Protein AF-A0A074LUR1-F1 (afdb_monomer_lite)

Organism: NCBI:txid1157490

Structure (mmCIF, N/CA/C/O backbone):
data_AF-A0A074LUR1-F1
#
_entry.id   AF-A0A074LUR1-F1
#
loop_
_atom_site.group_PDB
_atom_site.id
_atom_site.type_symbol
_atom_site.label_atom_id
_atom_site.label_alt_id
_atom_site.label_comp_id
_atom_site.label_asym_id
_atom_site.label_entity_id
_atom_site.label_seq_id
_atom_site.pdbx_PDB_ins_code
_atom_site.Cartn_x
_atom_site.Cartn_y
_atom_site.Cartn_z
_atom_site.occupancy
_atom_site.B_iso_or_equiv
_atom_site.auth_seq_id
_atom_site.auth_comp_id
_atom_site.auth_asym_id
_atom_site.auth_atom_id
_atom_site.pdbx_PDB_model_num
ATOM 1 N N . MET A 1 1 ? -8.519 0.369 11.334 1.00 89.56 1 MET A N 1
ATOM 2 C CA . MET A 1 1 ? -7.157 -0.185 11.497 1.00 89.56 1 MET A CA 1
ATOM 3 C C . MET A 1 1 ? -6.650 -0.549 10.117 1.00 89.56 1 MET A C 1
ATOM 5 O O . MET A 1 1 ? -7.331 -1.336 9.476 1.00 89.56 1 MET A O 1
ATOM 9 N N . PRO A 1 2 ? -5.587 0.095 9.621 1.00 95.56 2 PRO A N 1
ATOM 10 C CA . PRO A 1 2 ? -5.039 -0.186 8.295 1.00 95.56 2 PRO A CA 1
ATOM 11 C C . PRO A 1 2 ? -4.043 -1.345 8.260 1.00 95.56 2 PRO A C 1
ATOM 13 O O . PRO A 1 2 ? -3.145 -1.427 9.101 1.00 95.56 2 PRO A O 1
ATOM 16 N N . PHE A 1 3 ? -4.145 -2.168 7.222 1.00 97.69 3 PHE A N 1
ATOM 17 C CA . PHE A 1 3 ? -3.087 -3.062 6.766 1.00 97.69 3 PHE A CA 1
ATOM 18 C C . PHE A 1 3 ? -2.757 -2.720 5.314 1.00 97.69 3 PHE A C 1
ATOM 20 O O . PHE A 1 3 ? -3.629 -2.767 4.452 1.00 97.69 3 PHE A O 1
ATOM 27 N N . LEU A 1 4 ? -1.508 -2.339 5.062 1.00 98.62 4 LEU A N 1
ATOM 28 C CA . LEU A 1 4 ? -1.008 -1.973 3.744 1.00 98.62 4 LEU A CA 1
ATOM 29 C C . LEU A 1 4 ? -0.094 -3.094 3.251 1.00 98.62 4 LEU A C 1
ATOM 31 O O . LEU A 1 4 ? 0.971 -3.324 3.823 1.00 98.62 4 LEU A O 1
ATOM 35 N N . SER A 1 5 ? -0.493 -3.769 2.179 1.00 98.44 5 SER A N 1
ATOM 36 C CA . SER A 1 5 ? 0.391 -4.623 1.385 1.00 98.44 5 SER A CA 1
ATOM 37 C C . SER A 1 5 ? 0.958 -3.808 0.240 1.00 98.44 5 SER A C 1
ATOM 39 O O . SER A 1 5 ? 0.189 -3.228 -0.519 1.00 98.44 5 SER A O 1
ATOM 41 N N . VAL A 1 6 ? 2.276 -3.774 0.117 1.00 98.25 6 VAL A N 1
ATOM 42 C CA . VAL A 1 6 ? 3.006 -3.028 -0.904 1.00 98.25 6 VAL A CA 1
ATOM 43 C C . VAL A 1 6 ? 3.750 -4.021 -1.769 1.00 98.25 6 VAL A C 1
ATOM 45 O O . VAL A 1 6 ? 4.760 -4.576 -1.350 1.00 98.25 6 VAL A O 1
ATOM 48 N N . ASP A 1 7 ? 3.233 -4.248 -2.963 1.00 97.88 7 ASP A N 1
ATOM 49 C CA . ASP A 1 7 ? 3.812 -5.125 -3.963 1.00 97.88 7 ASP A CA 1
ATOM 50 C C . ASP A 1 7 ? 4.612 -4.264 -4.957 1.00 97.88 7 ASP A C 1
ATOM 52 O O . ASP A 1 7 ? 4.098 -3.291 -5.510 1.00 97.88 7 ASP A O 1
ATOM 56 N N . THR A 1 8 ? 5.889 -4.585 -5.150 1.00 95.06 8 THR A N 1
ATOM 57 C CA . THR A 1 8 ? 6.814 -3.893 -6.071 1.00 95.06 8 THR A CA 1
ATOM 58 C C . THR A 1 8 ? 7.829 -4.896 -6.625 1.00 95.06 8 THR A C 1
ATOM 60 O O . THR A 1 8 ? 7.934 -6.005 -6.095 1.00 95.06 8 THR A O 1
ATOM 63 N N . TRP A 1 9 ? 8.570 -4.579 -7.692 1.00 88.06 9 TRP A N 1
ATOM 64 C CA . TRP A 1 9 ? 9.547 -5.534 -8.232 1.00 88.06 9 TRP A CA 1
ATOM 65 C C . TRP A 1 9 ? 10.945 -5.453 -7.629 1.00 88.06 9 TRP A C 1
ATOM 67 O O . TRP A 1 9 ? 11.680 -6.438 -7.651 1.00 88.06 9 TRP A O 1
ATOM 77 N N . SER A 1 10 ? 11.329 -4.307 -7.068 1.00 83.56 10 SER A N 1
ATOM 78 C CA . SER A 1 10 ? 12.614 -4.162 -6.386 1.00 83.56 10 SER A CA 1
ATOM 79 C C . SER A 1 10 ? 12.614 -2.931 -5.494 1.00 83.56 10 SER A C 1
ATOM 81 O O . SER A 1 10 ? 12.163 -1.859 -5.901 1.00 83.56 10 SER A O 1
ATOM 83 N N . VAL A 1 11 ? 13.167 -3.071 -4.289 1.00 84.94 11 VAL A N 1
ATOM 84 C CA . VAL A 1 11 ? 13.522 -1.932 -3.443 1.00 84.94 11 VAL A CA 1
ATOM 85 C C . VAL A 1 11 ? 15.048 -1.870 -3.307 1.00 84.94 11 VAL A C 1
ATOM 87 O O . VAL A 1 11 ? 15.656 -2.868 -2.914 1.00 84.94 11 VAL A O 1
ATOM 90 N N . PRO A 1 12 ? 15.692 -0.707 -3.541 1.00 82.56 12 PRO A N 1
ATOM 91 C CA . PRO A 1 12 ? 17.151 -0.616 -3.660 1.00 82.56 12 PRO A CA 1
ATOM 92 C C . PRO A 1 12 ? 17.953 -1.123 -2.454 1.00 82.56 12 PRO A C 1
ATOM 94 O O . PRO A 1 12 ? 19.089 -1.567 -2.606 1.00 82.56 12 PRO A O 1
ATOM 97 N N . SER A 1 13 ? 17.409 -1.018 -1.236 1.00 92.44 13 SER A N 1
ATOM 98 C CA . SER A 1 13 ? 18.096 -1.475 -0.026 1.00 92.44 13 SER A CA 1
ATOM 99 C C . SER A 1 13 ? 17.154 -1.681 1.161 1.00 92.44 13 SER A C 1
ATOM 101 O O . SER A 1 13 ? 16.025 -1.188 1.193 1.00 92.44 13 SER A O 1
ATOM 103 N N . VAL A 1 14 ? 17.656 -2.363 2.194 1.00 95.12 14 VAL A N 1
ATOM 104 C CA . VAL A 1 14 ? 16.975 -2.490 3.495 1.00 95.12 14 VAL A CA 1
ATOM 105 C C . VAL A 1 14 ? 16.722 -1.124 4.142 1.00 95.12 14 VAL A C 1
ATOM 107 O O . VAL A 1 14 ? 15.703 -0.950 4.806 1.00 95.12 14 VAL A O 1
ATOM 110 N N . GLU A 1 15 ? 17.610 -0.148 3.946 1.00 96.75 15 GLU A N 1
ATOM 111 C CA . GLU A 1 15 ? 17.442 1.190 4.519 1.00 96.75 15 GLU A CA 1
ATOM 112 C C . GLU A 1 15 ? 16.272 1.934 3.868 1.00 96.75 15 GLU A C 1
ATOM 114 O O . GLU A 1 15 ? 15.419 2.476 4.568 1.00 96.75 15 GLU A O 1
ATOM 119 N N . VAL A 1 16 ? 16.147 1.842 2.542 1.00 95.38 16 VAL A N 1
ATOM 120 C CA . VAL A 1 16 ? 14.995 2.389 1.808 1.00 95.38 16 VAL A CA 1
ATOM 121 C C . VAL A 1 16 ? 13.690 1.715 2.254 1.00 95.38 16 VAL A C 1
ATOM 123 O O . VAL A 1 16 ? 12.693 2.398 2.481 1.00 95.38 16 VAL A O 1
ATOM 126 N N . LYS A 1 17 ? 13.692 0.392 2.491 1.00 96.56 17 LYS A N 1
ATOM 127 C CA . LYS A 1 17 ? 12.523 -0.311 3.062 1.00 96.56 17 LYS A CA 1
ATOM 128 C C . LYS A 1 17 ? 12.137 0.256 4.427 1.00 96.56 17 LYS A C 1
ATOM 130 O O . LYS A 1 17 ? 10.965 0.530 4.661 1.00 96.56 17 LYS A O 1
ATOM 135 N N . LYS A 1 18 ? 13.102 0.455 5.331 1.00 97.94 18 LYS A N 1
ATOM 136 C CA . LYS A 1 18 ? 12.841 1.029 6.663 1.00 97.94 18 LYS A CA 1
ATOM 137 C C . LYS A 1 18 ? 12.259 2.438 6.572 1.00 97.94 18 LYS A C 1
ATOM 139 O O . LYS A 1 18 ? 11.295 2.733 7.277 1.00 97.94 18 LYS A O 1
ATOM 144 N N . GLN A 1 19 ? 12.815 3.276 5.697 1.00 97.62 19 GLN A N 1
ATOM 145 C CA . GLN A 1 19 ? 12.328 4.635 5.456 1.00 97.62 19 GLN A CA 1
ATOM 146 C C . GLN A 1 19 ? 10.885 4.625 4.951 1.00 97.62 19 GLN A C 1
ATOM 148 O O . GLN A 1 19 ? 10.045 5.324 5.517 1.00 97.62 19 GLN A O 1
ATOM 153 N N . PHE A 1 20 ? 10.579 3.772 3.968 1.00 97.88 20 PHE A N 1
ATOM 154 C CA . PHE A 1 20 ? 9.219 3.606 3.465 1.00 97.88 20 PHE A CA 1
ATOM 155 C C . PHE A 1 20 ? 8.255 3.163 4.572 1.00 97.88 20 PHE A C 1
ATOM 157 O O . PHE A 1 20 ? 7.231 3.804 4.789 1.00 97.88 20 PHE A O 1
ATOM 164 N N . LEU A 1 21 ? 8.583 2.090 5.304 1.00 98.25 21 LEU A N 1
ATOM 165 C CA . LEU A 1 21 ? 7.727 1.531 6.358 1.00 98.25 21 LEU A CA 1
ATOM 166 C C . LEU A 1 21 ? 7.415 2.571 7.442 1.00 98.25 21 LEU A C 1
ATOM 168 O O . LEU A 1 21 ? 6.264 2.714 7.867 1.00 98.25 21 LEU A O 1
ATOM 172 N N . TYR A 1 22 ? 8.432 3.325 7.863 1.00 98.38 22 TYR A N 1
ATOM 173 C CA . TYR A 1 22 ? 8.276 4.409 8.826 1.00 98.38 22 TYR A CA 1
ATOM 174 C C . TYR A 1 22 ? 7.397 5.538 8.272 1.00 98.38 22 TYR A C 1
ATOM 176 O O . TYR A 1 22 ? 6.430 5.941 8.919 1.00 98.38 22 TYR A O 1
ATOM 184 N N . ALA A 1 23 ? 7.695 6.031 7.067 1.00 98.44 23 ALA A N 1
ATOM 185 C CA . ALA A 1 23 ? 6.977 7.146 6.462 1.00 98.44 23 ALA A CA 1
ATOM 186 C C . ALA A 1 23 ? 5.515 6.798 6.143 1.00 98.44 23 ALA A C 1
ATOM 188 O O . ALA A 1 23 ? 4.631 7.600 6.437 1.00 98.44 23 ALA A O 1
ATOM 189 N N . ALA A 1 24 ? 5.243 5.598 5.624 1.00 98.38 24 ALA A N 1
ATOM 190 C CA . ALA A 1 24 ? 3.890 5.115 5.356 1.00 98.38 24 ALA A CA 1
ATOM 191 C C . ALA A 1 24 ? 3.065 5.052 6.647 1.00 98.38 24 ALA A C 1
ATOM 193 O O . ALA A 1 24 ? 1.925 5.521 6.679 1.00 98.38 24 ALA A O 1
ATOM 194 N N . THR A 1 25 ? 3.661 4.543 7.730 1.00 98.56 25 THR A N 1
ATOM 195 C CA . THR A 1 25 ? 3.029 4.499 9.055 1.00 98.56 25 THR A CA 1
ATOM 196 C C . THR A 1 25 ? 2.744 5.903 9.580 1.00 98.56 25 THR A C 1
ATOM 198 O O . THR A 1 25 ? 1.619 6.189 9.986 1.00 98.56 25 THR A O 1
ATOM 201 N N . ARG A 1 26 ? 3.740 6.798 9.541 1.00 98.44 26 ARG A N 1
ATOM 202 C CA . ARG A 1 26 ? 3.615 8.169 10.046 1.00 98.44 26 ARG A CA 1
ATOM 203 C C . ARG A 1 26 ? 2.555 8.963 9.282 1.00 98.44 26 ARG A C 1
ATOM 205 O O . ARG A 1 26 ? 1.627 9.459 9.908 1.00 98.44 26 ARG A O 1
ATOM 212 N N . ARG A 1 27 ? 2.644 9.015 7.947 1.00 97.94 27 ARG A N 1
ATOM 213 C CA . ARG A 1 27 ? 1.693 9.758 7.097 1.00 97.94 27 ARG A CA 1
ATOM 214 C C . ARG A 1 27 ? 0.269 9.239 7.272 1.00 97.94 27 ARG A C 1
ATOM 216 O O . ARG A 1 27 ? -0.656 10.026 7.417 1.00 97.94 27 ARG A O 1
ATOM 223 N N . THR A 1 28 ? 0.093 7.917 7.328 1.00 97.88 28 THR A N 1
ATOM 224 C CA . THR A 1 28 ? -1.220 7.301 7.578 1.00 97.88 28 THR A CA 1
ATOM 225 C C . THR A 1 28 ? -1.763 7.660 8.967 1.00 97.88 28 THR A C 1
ATOM 227 O O . THR A 1 28 ? -2.945 7.972 9.103 1.00 97.88 28 THR A O 1
ATOM 230 N N . SER A 1 29 ? -0.916 7.629 10.000 1.00 97.44 29 SER A N 1
ATOM 231 C CA . SER A 1 29 ? -1.290 7.996 11.371 1.00 97.44 29 SER A CA 1
ATOM 232 C C . SER A 1 29 ? -1.726 9.457 11.473 1.00 97.44 29 SER A C 1
ATOM 234 O O . SER A 1 29 ? -2.795 9.727 12.018 1.00 97.44 29 SER A O 1
ATOM 236 N N . GLU A 1 30 ? -0.938 10.370 10.903 1.00 97.19 30 GLU A N 1
ATOM 237 C CA . GLU A 1 30 ? -1.197 11.813 10.891 1.00 97.19 30 GLU A CA 1
ATOM 238 C C . GLU A 1 30 ? -2.468 12.145 10.103 1.00 97.19 30 GLU A C 1
ATOM 240 O O . GLU A 1 30 ? -3.340 12.850 10.609 1.00 97.19 30 GLU A O 1
ATOM 245 N N . LEU A 1 31 ? -2.612 11.589 8.896 1.00 97.00 31 LEU A N 1
ATOM 246 C CA . LEU A 1 31 ? -3.743 11.862 8.013 1.00 97.00 31 LEU A CA 1
ATOM 247 C C . LEU A 1 31 ? -5.076 11.360 8.581 1.00 97.00 31 LEU A C 1
ATOM 249 O O . LEU A 1 31 ? -6.090 12.051 8.505 1.00 97.00 31 LEU A O 1
ATOM 253 N N . LEU A 1 32 ? -5.090 10.139 9.121 1.00 95.50 32 LEU A N 1
ATOM 254 C CA . LEU A 1 32 ? -6.320 9.485 9.577 1.00 95.50 32 LEU A CA 1
ATOM 255 C C . LEU A 1 32 ? -6.570 9.656 11.078 1.00 95.50 32 LEU A C 1
ATOM 257 O O . LEU A 1 32 ? -7.566 9.138 11.586 1.00 95.50 32 LEU A O 1
ATOM 261 N N . ASN A 1 33 ? -5.673 10.351 11.783 1.00 94.31 33 ASN A N 1
ATOM 262 C CA . ASN A 1 33 ? -5.683 10.518 13.234 1.00 94.31 33 ASN A CA 1
ATOM 263 C C . ASN A 1 33 ? -5.837 9.178 13.978 1.00 94.31 33 ASN A C 1
ATOM 265 O O . ASN A 1 33 ? -6.710 8.999 14.832 1.00 94.31 33 ASN A O 1
ATOM 269 N N . ILE A 1 34 ? -5.004 8.203 13.613 1.00 91.88 34 ILE A N 1
ATOM 270 C CA . ILE A 1 34 ? -5.003 6.875 14.233 1.00 91.88 34 ILE A CA 1
ATOM 271 C C . ILE A 1 34 ? -3.676 6.587 14.934 1.00 91.88 34 ILE A C 1
ATOM 273 O O . ILE A 1 34 ? -2.623 6.965 14.423 1.00 91.88 34 ILE A O 1
ATOM 277 N N . PRO A 1 35 ? -3.685 5.867 16.068 1.00 91.94 35 PRO A N 1
ATOM 278 C CA . PRO A 1 35 ? -2.455 5.443 16.722 1.00 91.94 35 PRO A CA 1
ATOM 279 C C . PRO A 1 35 ? -1.560 4.590 15.799 1.00 91.94 35 PRO A C 1
ATOM 281 O O . PRO A 1 35 ? -2.068 3.664 15.156 1.00 91.94 35 PRO A O 1
ATOM 284 N N . PRO A 1 36 ? -0.235 4.833 15.766 1.00 94.12 36 PRO A N 1
ATOM 285 C CA . PRO A 1 36 ? 0.696 4.063 14.938 1.00 94.12 36 PRO A CA 1
ATOM 286 C C . PRO A 1 36 ? 0.684 2.554 15.217 1.00 94.12 36 PRO A C 1
ATOM 288 O O . PRO A 1 36 ? 0.849 1.763 14.295 1.00 94.12 36 PRO A O 1
ATOM 291 N N . ASP A 1 37 ? 0.420 2.133 16.463 1.00 90.69 37 ASP A N 1
ATOM 292 C CA . ASP A 1 37 ? 0.353 0.713 16.860 1.00 90.69 37 ASP A CA 1
ATOM 293 C C . ASP A 1 37 ? -0.816 -0.059 16.213 1.00 90.69 37 ASP A C 1
ATOM 295 O O . ASP A 1 37 ? -0.926 -1.276 16.379 1.00 90.69 37 ASP A O 1
ATOM 299 N N . LYS A 1 38 ? -1.703 0.633 15.484 1.00 89.56 38 LYS A N 1
ATOM 300 C CA . LYS A 1 38 ? -2.837 0.060 14.742 1.00 89.56 38 LYS A CA 1
ATOM 301 C C . LYS A 1 38 ? -2.623 -0.019 13.234 1.00 89.56 38 LYS A C 1
ATOM 303 O O . LYS A 1 38 ? -3.548 -0.432 12.532 1.00 89.56 38 LYS A O 1
ATOM 308 N N . ILE A 1 39 ? -1.454 0.387 12.749 1.00 95.69 39 ILE A N 1
ATOM 309 C CA . ILE A 1 39 ? -1.095 0.367 11.334 1.00 95.69 39 ILE A CA 1
ATOM 310 C C . ILE A 1 39 ? -0.084 -0.749 11.117 1.00 95.69 39 ILE A C 1
ATOM 312 O O . ILE A 1 39 ? 0.898 -0.869 11.846 1.00 95.69 39 ILE A O 1
ATOM 316 N N . GLN A 1 40 ? -0.320 -1.562 10.097 1.00 97.12 40 GLN A N 1
ATOM 317 C CA . GLN A 1 40 ? 0.625 -2.574 9.651 1.00 97.12 40 GLN A CA 1
ATOM 318 C C . GLN A 1 40 ? 0.968 -2.316 8.190 1.00 97.12 40 GLN A C 1
ATOM 320 O O . GLN A 1 40 ? 0.079 -2.054 7.382 1.00 97.12 40 GLN A O 1
ATOM 325 N N . VAL A 1 41 ? 2.253 -2.391 7.855 1.00 98.38 41 VAL A N 1
ATOM 326 C CA . VAL A 1 41 ? 2.751 -2.223 6.487 1.00 98.38 41 VAL A CA 1
ATOM 327 C C . VAL A 1 41 ? 3.657 -3.405 6.166 1.00 98.38 41 VAL A C 1
ATOM 329 O O . VAL A 1 41 ? 4.545 -3.739 6.951 1.00 98.38 41 VAL A O 1
ATOM 332 N N . LEU A 1 42 ? 3.424 -4.041 5.025 1.00 98.31 42 LEU A N 1
ATOM 333 C CA . LEU A 1 42 ? 4.178 -5.183 4.527 1.00 98.31 42 LEU A CA 1
ATOM 334 C C . LEU A 1 42 ? 4.659 -4.881 3.111 1.00 98.31 42 LEU A C 1
ATOM 336 O O . LEU A 1 42 ? 3.844 -4.584 2.248 1.00 98.31 42 LEU A O 1
ATOM 340 N N . ILE A 1 43 ? 5.963 -5.008 2.867 1.00 97.88 43 ILE A N 1
ATOM 341 C CA . ILE A 1 43 ? 6.538 -4.934 1.519 1.00 97.88 43 ILE A CA 1
ATOM 342 C C . ILE A 1 43 ? 6.719 -6.358 0.985 1.00 97.88 43 ILE A C 1
ATOM 344 O O . ILE A 1 43 ? 7.255 -7.220 1.687 1.00 97.88 43 ILE A O 1
ATOM 348 N N . ARG A 1 44 ? 6.288 -6.590 -0.253 1.00 97.06 44 ARG A N 1
ATOM 349 C CA . ARG A 1 44 ? 6.476 -7.813 -1.031 1.00 97.06 44 ARG A CA 1
ATOM 350 C C . ARG A 1 44 ? 7.194 -7.463 -2.324 1.00 97.06 44 ARG A C 1
ATOM 352 O O . ARG A 1 44 ? 6.728 -6.639 -3.104 1.00 97.06 44 ARG A O 1
ATOM 359 N N . GLU A 1 45 ? 8.332 -8.105 -2.540 1.00 94.81 45 GLU A N 1
ATOM 360 C CA . GLU A 1 45 ? 9.083 -7.986 -3.784 1.00 94.81 45 GLU A CA 1
ATOM 361 C C . 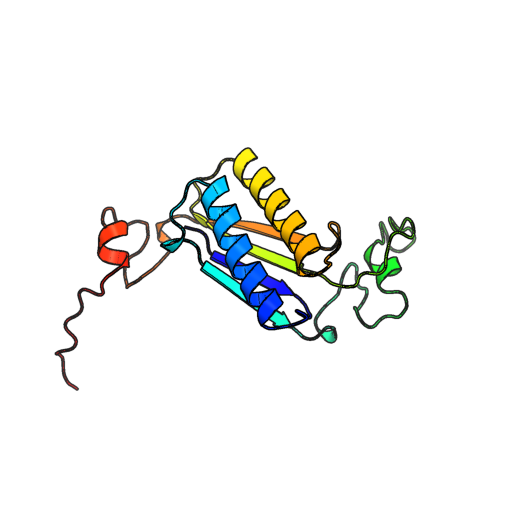GLU A 1 45 ? 8.803 -9.205 -4.657 1.00 94.81 45 GLU A C 1
ATOM 363 O O . GLU A 1 45 ? 8.904 -10.339 -4.187 1.00 94.81 45 GLU A O 1
ATOM 368 N N . SER A 1 46 ? 8.447 -8.974 -5.918 1.00 92.75 46 SER A N 1
ATOM 369 C CA . SER A 1 46 ? 8.276 -10.031 -6.921 1.00 92.75 46 SER A CA 1
ATOM 370 C C . SER A 1 46 ? 9.178 -9.754 -8.108 1.00 92.75 46 SER A C 1
ATOM 372 O O . SER A 1 46 ? 9.216 -8.627 -8.582 1.00 92.75 46 SER A O 1
ATOM 374 N N . ALA A 1 47 ? 9.879 -10.765 -8.612 1.00 90.38 47 ALA A N 1
ATOM 375 C CA . ALA A 1 47 ? 10.833 -10.570 -9.699 1.00 90.38 47 ALA A CA 1
ATOM 376 C C . ALA A 1 47 ? 10.170 -9.900 -10.932 1.00 90.38 47 ALA A C 1
ATOM 378 O O . ALA A 1 47 ? 8.991 -10.189 -11.178 1.00 90.38 47 ALA A O 1
ATOM 379 N N . PRO A 1 48 ? 10.868 -9.007 -11.673 1.00 87.50 48 PRO A N 1
ATOM 380 C CA . PRO A 1 48 ? 10.293 -8.218 -12.772 1.00 87.50 48 PRO A CA 1
ATOM 381 C C . PRO A 1 48 ? 9.524 -9.034 -13.819 1.00 87.50 48 PRO A C 1
ATOM 383 O O . PRO A 1 48 ? 8.557 -8.546 -14.390 1.00 87.50 48 PRO A O 1
ATOM 386 N N . GLU A 1 49 ? 9.894 -10.296 -14.028 1.00 89.88 49 GLU A N 1
ATOM 387 C CA . GLU A 1 49 ? 9.215 -11.229 -14.930 1.00 89.88 49 GLU A CA 1
ATOM 388 C C . GLU A 1 49 ? 7.793 -11.636 -14.510 1.00 89.88 49 GLU A C 1
ATOM 390 O O . GLU A 1 49 ? 7.070 -12.277 -15.265 1.00 89.88 49 GLU A O 1
ATOM 395 N N . ASN A 1 50 ? 7.366 -11.269 -13.304 1.00 92.50 50 ASN A N 1
ATOM 396 C CA . ASN A 1 50 ? 5.995 -11.484 -12.843 1.00 92.50 50 ASN A CA 1
ATOM 397 C C . ASN A 1 50 ? 5.096 -10.262 -13.076 1.00 92.50 50 ASN A C 1
ATOM 399 O O . ASN A 1 50 ? 3.943 -10.254 -12.644 1.00 92.50 50 ASN A O 1
ATOM 403 N N . TRP A 1 51 ? 5.613 -9.221 -13.731 1.00 92.88 51 TRP A N 1
ATOM 404 C CA . TRP A 1 51 ? 4.932 -7.945 -13.892 1.00 92.88 51 TRP A CA 1
ATOM 405 C C . TRP A 1 51 ? 4.606 -7.654 -15.355 1.00 92.88 51 TRP A C 1
ATOM 407 O O . TRP A 1 51 ? 5.417 -7.835 -16.264 1.00 92.88 51 TRP A O 1
ATOM 417 N N . SER A 1 52 ? 3.392 -7.151 -15.574 1.00 90.31 52 SER A N 1
ATOM 418 C CA . SER A 1 52 ? 2.957 -6.627 -16.864 1.00 90.31 52 SER A CA 1
ATOM 419 C C . SER A 1 52 ? 1.969 -5.479 -16.681 1.00 90.31 52 SER A C 1
ATOM 421 O O . SER A 1 52 ? 1.278 -5.392 -15.663 1.00 90.31 52 SER A O 1
ATOM 423 N N . LYS A 1 53 ? 1.886 -4.596 -17.677 1.00 88.94 53 LYS A N 1
ATOM 424 C CA . LYS A 1 53 ? 0.867 -3.541 -17.760 1.00 88.94 53 LYS A CA 1
ATOM 425 C C . LYS A 1 53 ? 0.486 -3.333 -19.221 1.00 88.94 53 LYS A C 1
ATOM 427 O O . LYS A 1 53 ? 1.349 -3.332 -20.090 1.00 88.94 53 LYS A O 1
ATOM 432 N N . ALA A 1 54 ? -0.815 -3.223 -19.491 1.00 87.69 54 ALA A N 1
ATOM 433 C CA . ALA A 1 54 ? -1.371 -3.164 -20.850 1.00 87.69 54 ALA A CA 1
ATOM 434 C C . ALA A 1 54 ? -0.876 -4.298 -21.786 1.00 87.69 54 ALA A C 1
ATOM 436 O O . ALA A 1 54 ? -0.729 -4.109 -22.987 1.00 87.69 54 ALA A O 1
ATOM 437 N N . GLY A 1 55 ? -0.594 -5.484 -21.230 1.00 86.81 55 GLY A N 1
ATOM 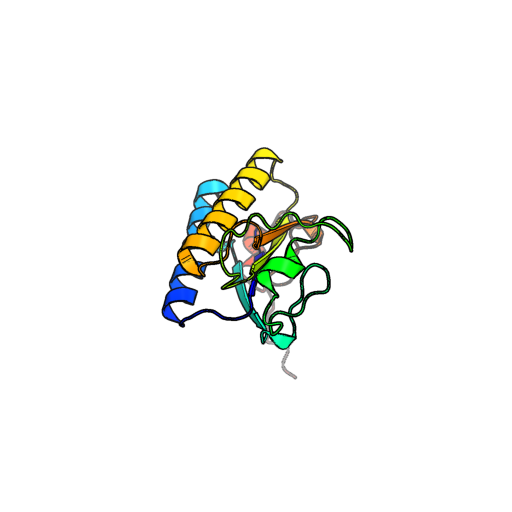438 C CA . GLY A 1 55 ? -0.063 -6.627 -21.985 1.00 86.81 55 GLY A CA 1
ATOM 439 C C . GLY A 1 55 ? 1.434 -6.556 -22.316 1.00 86.81 55 GLY A C 1
ATOM 440 O O . GLY A 1 55 ? 1.955 -7.507 -22.889 1.00 86.81 55 GLY A O 1
ATOM 441 N N . ALA A 1 56 ? 2.128 -5.480 -21.936 1.00 87.88 56 ALA A N 1
ATOM 442 C CA . ALA A 1 56 ? 3.578 -5.355 -22.046 1.00 87.88 56 ALA A CA 1
ATOM 443 C C . ALA A 1 56 ? 4.266 -5.993 -20.843 1.00 87.88 56 ALA A C 1
ATOM 445 O O . ALA A 1 56 ? 3.813 -5.813 -19.708 1.00 87.88 56 ALA A O 1
ATOM 446 N N . HIS A 1 57 ? 5.367 -6.694 -21.077 1.00 89.88 57 HIS A N 1
ATOM 447 C CA . HIS A 1 57 ? 6.156 -7.325 -20.027 1.00 89.88 57 HIS A CA 1
ATOM 448 C C . HIS A 1 57 ? 7.318 -6.413 -19.614 1.00 89.88 57 HIS A C 1
ATOM 450 O O . HIS A 1 57 ? 7.916 -5.774 -20.472 1.00 89.88 57 HIS A O 1
ATOM 456 N N . VAL A 1 58 ? 7.675 -6.345 -18.324 1.00 86.06 58 VAL A N 1
ATOM 457 C CA . VAL A 1 58 ? 8.689 -5.379 -17.823 1.00 86.06 58 VAL A CA 1
ATOM 458 C C . VAL A 1 58 ? 10.044 -5.504 -18.519 1.00 86.06 58 VAL A C 1
ATOM 460 O O . VAL A 1 58 ? 10.766 -4.524 -18.670 1.00 86.06 58 VAL A O 1
ATOM 463 N N . THR A 1 59 ? 10.398 -6.708 -18.964 1.00 85.31 59 THR A N 1
ATOM 464 C CA . THR A 1 59 ? 11.658 -6.963 -19.676 1.00 85.31 59 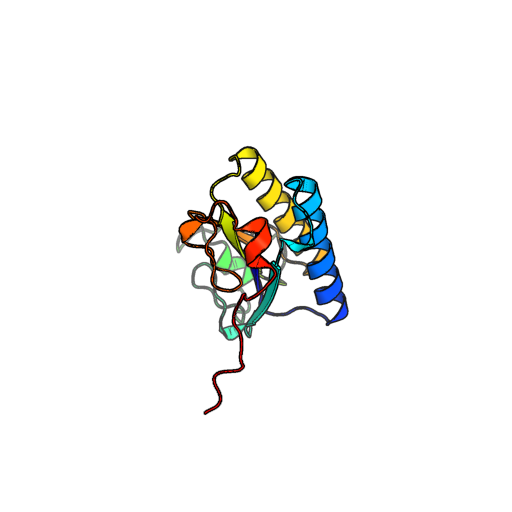THR A CA 1
ATOM 465 C C . THR A 1 59 ? 11.622 -6.580 -21.159 1.00 85.31 59 THR A C 1
ATOM 467 O O . THR A 1 59 ? 12.623 -6.770 -21.849 1.00 85.31 59 THR A O 1
ATOM 470 N N . ASP A 1 60 ? 10.491 -6.094 -21.675 1.00 86.44 60 ASP A N 1
ATOM 471 C CA . ASP A 1 60 ? 10.386 -5.607 -23.047 1.00 86.44 60 ASP A CA 1
ATOM 472 C C . ASP A 1 60 ? 11.186 -4.303 -23.194 1.00 86.44 60 ASP A C 1
ATOM 474 O O . ASP A 1 60 ? 11.037 -3.370 -22.405 1.00 86.44 60 ASP A O 1
ATOM 478 N N . ALA A 1 61 ? 12.022 -4.200 -24.232 1.00 83.94 61 ALA A N 1
ATOM 479 C CA . ALA A 1 61 ? 12.853 -3.010 -24.462 1.00 83.94 61 ALA A CA 1
ATOM 480 C C . ALA A 1 61 ? 12.028 -1.720 -24.659 1.00 83.94 61 ALA A C 1
ATOM 482 O O . ALA A 1 61 ? 12.516 -0.619 -24.416 1.00 83.94 61 ALA A O 1
ATOM 483 N N . ASP A 1 62 ? 10.777 -1.864 -25.090 1.00 82.75 62 ASP A N 1
ATOM 484 C CA . ASP A 1 62 ? 9.793 -0.810 -25.321 1.00 82.75 62 ASP A CA 1
ATOM 485 C C . ASP A 1 62 ? 8.667 -0.808 -24.269 1.00 82.75 62 ASP A C 1
ATOM 487 O O . ASP A 1 62 ? 7.598 -0.239 -24.507 1.00 82.75 62 ASP A O 1
ATOM 491 N N . PHE A 1 63 ? 8.896 -1.417 -23.096 1.00 84.56 63 PHE A N 1
ATOM 492 C CA . PHE A 1 63 ? 7.910 -1.525 -22.016 1.00 84.56 63 PHE A CA 1
ATOM 493 C C . PHE A 1 63 ? 7.251 -0.178 -21.688 1.00 84.56 63 PHE A C 1
ATOM 495 O O . PHE A 1 63 ? 6.027 -0.075 -21.711 1.00 84.56 63 PHE A O 1
ATOM 502 N N . ALA A 1 64 ? 8.039 0.881 -21.472 1.00 80.56 64 ALA A N 1
ATOM 503 C CA . ALA A 1 64 ? 7.513 2.209 -21.142 1.00 80.56 64 ALA A CA 1
ATOM 504 C C . ALA A 1 64 ? 6.440 2.689 -22.142 1.00 80.56 64 ALA A C 1
ATOM 506 O O . ALA A 1 64 ? 5.351 3.079 -21.725 1.00 80.56 64 ALA A O 1
ATOM 507 N N . ALA A 1 65 ? 6.690 2.544 -23.447 1.00 79.12 65 ALA A N 1
ATOM 508 C CA . ALA A 1 65 ? 5.744 2.939 -24.488 1.00 79.12 65 ALA A CA 1
ATOM 509 C C . ALA A 1 65 ? 4.514 2.020 -24.549 1.00 79.12 65 ALA A C 1
ATOM 511 O O . ALA A 1 65 ? 3.377 2.489 -24.642 1.00 79.12 65 ALA A O 1
ATOM 512 N N . LYS A 1 66 ? 4.718 0.698 -24.458 1.00 82.12 66 LYS A N 1
ATOM 513 C CA . LYS A 1 66 ? 3.629 -0.287 -24.555 1.00 82.12 66 LYS A CA 1
ATOM 514 C C . LYS A 1 66 ? 2.683 -0.277 -23.354 1.00 82.12 66 LYS A C 1
ATOM 516 O O . LYS A 1 66 ? 1.512 -0.613 -23.495 1.00 82.12 66 LYS A O 1
ATOM 521 N N . THR A 1 67 ? 3.146 0.118 -22.171 1.00 81.88 67 THR A N 1
ATOM 522 C CA . THR A 1 67 ? 2.277 0.180 -20.980 1.00 81.88 67 THR A CA 1
ATOM 523 C C . THR A 1 67 ? 1.267 1.327 -20.990 1.00 81.88 67 THR A C 1
ATOM 525 O O . THR A 1 67 ? 0.377 1.359 -20.134 1.00 81.88 67 THR A O 1
ATOM 528 N N . ARG A 1 68 ? 1.398 2.269 -21.931 1.00 80.69 68 ARG A N 1
ATOM 529 C CA . ARG A 1 68 ? 0.552 3.464 -22.043 1.00 80.69 68 ARG A CA 1
ATOM 530 C C . ARG A 1 68 ? -0.400 3.411 -23.234 1.00 80.69 68 ARG A C 1
ATOM 532 O O . ARG A 1 68 ? -1.003 4.419 -23.566 1.00 80.69 68 ARG A O 1
ATOM 539 N N . LEU A 1 69 ? -0.595 2.250 -23.852 1.00 77.38 69 LEU A N 1
ATOM 540 C CA . LEU A 1 69 ? -1.553 2.077 -24.947 1.00 77.38 69 LEU A CA 1
ATOM 541 C C . LEU A 1 69 ? -2.991 2.478 -24.535 1.00 77.38 69 LEU A C 1
ATOM 543 O O . LEU A 1 69 ? -3.486 2.059 -23.489 1.00 77.38 69 LEU A O 1
ATOM 547 N N . THR A 1 70 ? -3.655 3.298 -25.355 1.00 68.00 70 THR A N 1
ATOM 548 C CA . THR A 1 70 ? -5.059 3.743 -25.218 1.00 68.00 70 THR A CA 1
ATOM 549 C C . THR A 1 70 ? -6.016 2.785 -25.923 1.00 68.00 70 THR A C 1
ATOM 551 O O . THR A 1 70 ? -7.131 2.546 -25.465 1.00 68.00 70 THR A O 1
ATOM 554 N N . ASP A 1 71 ? -5.558 2.227 -27.040 1.00 71.75 71 ASP A N 1
ATOM 555 C CA . ASP A 1 71 ? -6.101 1.057 -27.714 1.00 71.75 71 ASP A CA 1
ATOM 556 C C . ASP A 1 71 ? -4.923 0.252 -28.294 1.00 71.75 71 ASP A C 1
ATOM 558 O O . ASP A 1 71 ? -3.759 0.605 -28.112 1.00 71.75 71 ASP A O 1
ATOM 562 N N . TRP A 1 72 ? -5.188 -0.841 -29.005 1.00 72.81 72 TRP A N 1
ATOM 563 C CA . TRP A 1 72 ? -4.113 -1.641 -29.608 1.00 72.81 72 TRP A CA 1
ATOM 564 C C . TRP A 1 72 ? -3.313 -0.908 -30.712 1.00 72.81 72 TRP A C 1
ATOM 566 O O . TRP A 1 72 ? -2.330 -1.454 -31.202 1.00 72.81 72 TRP A O 1
ATOM 576 N N . ASN A 1 73 ? -3.717 0.306 -31.102 1.00 68.25 73 ASN A N 1
ATOM 577 C CA . ASN A 1 73 ? -3.179 1.113 -32.202 1.00 68.25 73 ASN A CA 1
ATOM 578 C C . ASN A 1 73 ? -2.725 2.540 -31.794 1.00 68.25 73 ASN A C 1
ATOM 580 O O . ASN A 1 73 ? -2.087 3.217 -32.598 1.00 68.25 73 ASN A O 1
ATOM 584 N N . THR A 1 74 ? -3.052 3.030 -30.596 1.00 62.31 74 THR A N 1
ATOM 585 C CA . THR A 1 74 ? -2.820 4.401 -30.107 1.00 62.31 74 THR A CA 1
ATOM 586 C C . THR A 1 74 ? -2.333 4.377 -28.658 1.00 62.31 74 THR A C 1
ATOM 588 O O . THR A 1 74 ? -2.633 3.449 -27.911 1.00 62.31 74 THR A O 1
ATOM 591 N N . SER A 1 75 ? -1.527 5.368 -28.262 1.00 66.06 75 SER A N 1
ATOM 592 C CA . SER A 1 75 ? -0.859 5.424 -26.953 1.00 66.06 75 SER A CA 1
ATOM 593 C C . SER A 1 75 ? -1.047 6.776 -26.261 1.00 66.06 75 SER A C 1
ATOM 595 O O . SER A 1 75 ? -1.049 7.813 -26.920 1.00 66.06 75 SER A O 1
ATOM 597 N N . TYR A 1 76 ? -1.188 6.746 -24.933 1.00 62.81 76 TYR A N 1
ATOM 598 C CA . TYR A 1 76 ? -1.063 7.866 -23.995 1.00 62.81 76 TYR A CA 1
ATOM 599 C C . TYR A 1 76 ? 0.408 8.187 -23.696 1.00 62.81 76 TYR A C 1
ATOM 601 O O . TYR A 1 76 ? 0.666 9.114 -22.934 1.00 62.81 76 TYR A O 1
ATOM 609 N N . ASP A 1 77 ? 1.364 7.418 -24.233 1.00 65.62 77 ASP A N 1
ATOM 610 C CA . ASP A 1 77 ? 2.783 7.722 -24.070 1.00 65.62 77 ASP A CA 1
ATOM 611 C C . ASP A 1 77 ? 3.097 9.069 -24.724 1.00 65.62 77 ASP A C 1
ATOM 613 O O . ASP A 1 77 ? 3.081 9.219 -25.945 1.00 65.62 77 ASP A O 1
ATOM 617 N N . ASP A 1 78 ? 3.382 10.060 -23.892 1.00 65.44 78 ASP A N 1
ATOM 618 C CA . ASP A 1 78 ? 3.869 11.375 -24.295 1.00 65.44 78 ASP A CA 1
ATOM 619 C C . ASP A 1 78 ? 5.409 11.417 -24.347 1.00 65.44 78 ASP A C 1
ATOM 621 O O . ASP A 1 78 ? 6.004 12.483 -24.510 1.00 65.44 78 ASP A O 1
ATOM 625 N N . GLY A 1 79 ? 6.063 10.255 -24.209 1.00 62.47 79 GLY A N 1
ATOM 626 C CA . GLY A 1 79 ? 7.513 10.119 -24.123 1.00 62.47 79 GLY A CA 1
ATOM 627 C C . GLY A 1 79 ? 8.078 10.486 -22.750 1.00 62.47 79 GLY A C 1
ATOM 628 O O . GLY A 1 79 ? 9.300 10.585 -22.603 1.00 62.47 79 GLY A O 1
ATOM 629 N N . SER A 1 80 ? 7.227 10.701 -21.739 1.00 55.84 80 SER A N 1
ATOM 630 C CA . SER A 1 80 ? 7.676 11.024 -20.390 1.00 55.84 80 SER A CA 1
ATOM 631 C C . SER A 1 80 ? 8.096 9.766 -19.616 1.00 55.84 80 SER A C 1
ATOM 633 O O . SER A 1 80 ? 7.308 8.971 -19.104 1.00 55.84 80 SER A O 1
ATOM 635 N N . SER A 1 81 ? 9.417 9.646 -19.507 1.00 55.94 81 SER A N 1
ATOM 636 C CA . SER A 1 81 ? 10.168 8.879 -18.513 1.00 55.94 81 SER A CA 1
ATOM 637 C C . SER A 1 81 ? 10.159 7.344 -18.631 1.00 55.94 81 SER A C 1
ATOM 639 O O . SER A 1 81 ? 9.120 6.714 -18.860 1.00 55.94 81 SER A O 1
ATOM 641 N N . PRO A 1 82 ? 11.328 6.706 -18.409 1.00 64.50 82 PRO A N 1
ATOM 642 C CA . PRO A 1 82 ? 11.400 5.261 -18.247 1.00 64.50 82 PRO A CA 1
ATOM 643 C C . PRO A 1 82 ? 10.565 4.825 -17.036 1.00 64.50 82 PRO A C 1
ATOM 645 O O . PRO A 1 82 ? 10.516 5.513 -16.015 1.00 64.50 82 PRO A O 1
ATOM 648 N N . ILE A 1 83 ? 9.917 3.663 -17.134 1.00 69.06 83 ILE A N 1
ATOM 649 C CA . ILE A 1 83 ? 9.304 3.031 -15.964 1.00 69.06 83 ILE A CA 1
ATOM 650 C C . ILE A 1 83 ? 10.414 2.307 -15.212 1.00 69.06 83 ILE A C 1
ATOM 652 O O . ILE A 1 83 ? 10.770 1.177 -15.534 1.00 69.06 83 ILE A O 1
ATOM 656 N N . GLU A 1 84 ? 10.984 2.991 -14.226 1.00 75.38 84 GLU A N 1
ATOM 657 C CA . GLU A 1 84 ? 12.032 2.431 -13.367 1.00 75.38 84 GLU A CA 1
ATOM 658 C C . GLU A 1 84 ? 11.448 1.490 -12.304 1.00 75.38 84 GLU A C 1
ATOM 660 O O . GLU A 1 84 ? 12.108 0.547 -11.859 1.00 75.38 84 GLU A O 1
ATOM 665 N N . ASN A 1 85 ? 10.188 1.721 -11.918 1.00 87.56 85 ASN A N 1
ATOM 666 C CA . ASN A 1 85 ? 9.483 0.898 -10.948 1.00 87.56 85 ASN A CA 1
ATOM 667 C C . ASN A 1 85 ? 7.958 0.910 -11.143 1.00 87.56 85 ASN A C 1
ATOM 669 O O . ASN A 1 85 ? 7.399 1.874 -11.666 1.00 87.56 85 ASN A O 1
ATOM 673 N N . MET A 1 86 ? 7.286 -0.136 -10.664 1.00 92.19 86 MET A N 1
ATOM 674 C CA . MET A 1 86 ? 5.841 -0.168 -10.444 1.00 92.19 86 MET A CA 1
ATOM 675 C C . MET A 1 86 ? 5.551 -0.548 -8.997 1.00 92.19 86 MET A C 1
ATOM 677 O O . MET A 1 86 ? 6.245 -1.370 -8.394 1.00 92.19 86 MET A O 1
ATOM 681 N N . THR A 1 87 ? 4.491 0.043 -8.454 1.00 95.44 87 THR A N 1
ATOM 682 C CA . THR A 1 87 ? 4.043 -0.246 -7.093 1.00 95.44 87 THR A CA 1
ATOM 683 C C . THR A 1 87 ? 2.534 -0.437 -7.070 1.00 95.44 87 THR A C 1
ATOM 685 O O . THR A 1 87 ? 1.782 0.385 -7.592 1.00 95.44 87 THR A O 1
ATOM 688 N N . ILE A 1 88 ? 2.083 -1.510 -6.427 1.00 97.88 88 ILE A N 1
ATOM 689 C CA . ILE A 1 88 ? 0.681 -1.729 -6.079 1.00 97.88 88 ILE A CA 1
ATOM 690 C C . ILE A 1 88 ? 0.581 -1.706 -4.559 1.00 97.88 88 ILE A C 1
ATOM 692 O O . ILE A 1 88 ? 1.209 -2.516 -3.883 1.00 97.88 88 ILE A O 1
ATOM 696 N N . ILE A 1 89 ? -0.228 -0.805 -4.007 1.00 98.50 89 ILE A N 1
ATOM 697 C CA . ILE A 1 89 ? -0.570 -0.824 -2.586 1.00 98.50 89 ILE A CA 1
ATOM 698 C C . ILE A 1 89 ? -2.010 -1.267 -2.436 1.00 98.50 89 ILE A C 1
ATOM 700 O O . ILE A 1 89 ? -2.935 -0.594 -2.883 1.00 98.50 89 ILE A O 1
ATOM 704 N N . THR A 1 90 ? -2.205 -2.380 -1.746 1.00 98.62 90 THR A N 1
ATOM 705 C CA . THR A 1 90 ? -3.527 -2.814 -1.314 1.00 98.62 90 THR A CA 1
ATOM 706 C C . THR A 1 90 ? -3.722 -2.473 0.153 1.00 98.62 90 THR A C 1
ATOM 708 O O . THR A 1 90 ? -2.903 -2.838 0.994 1.00 98.62 90 THR A O 1
ATOM 711 N N . ILE A 1 91 ? -4.812 -1.779 0.458 1.00 98.38 91 ILE A N 1
ATOM 712 C CA . ILE A 1 91 ? -5.139 -1.285 1.788 1.00 98.38 91 ILE A CA 1
ATOM 713 C C . ILE A 1 91 ? -6.390 -2.000 2.278 1.00 98.38 91 ILE A C 1
ATOM 715 O O . ILE A 1 91 ? -7.489 -1.721 1.807 1.00 98.38 91 ILE A O 1
ATOM 719 N N . ASP A 1 92 ? -6.231 -2.888 3.252 1.00 97.94 92 ASP A N 1
ATOM 720 C CA . ASP A 1 92 ? -7.352 -3.436 4.008 1.00 97.94 92 ASP A CA 1
ATOM 721 C C . ASP A 1 92 ? -7.641 -2.541 5.197 1.00 97.94 92 ASP A C 1
ATOM 723 O O . ASP A 1 92 ? -6.757 -2.238 6.008 1.00 97.94 92 ASP A O 1
ATOM 727 N N . VAL A 1 93 ? -8.888 -2.099 5.307 1.00 96.38 93 VAL A N 1
ATOM 728 C CA . VAL A 1 93 ? -9.258 -1.128 6.323 1.00 96.38 93 VAL A CA 1
ATOM 729 C C . VAL A 1 93 ? -10.716 -1.271 6.734 1.00 96.38 93 VAL A C 1
ATOM 731 O O . VAL A 1 93 ? -11.556 -1.751 5.984 1.00 96.38 93 VAL A O 1
ATOM 734 N N . TRP A 1 94 ? -11.042 -0.864 7.959 1.00 93.62 94 TRP A N 1
ATOM 735 C CA . TRP A 1 94 ? -12.439 -0.775 8.384 1.00 93.62 94 TRP A CA 1
ATOM 736 C C . TRP A 1 94 ? -13.182 0.290 7.576 1.00 93.62 94 TRP A C 1
ATOM 738 O O . TRP A 1 94 ? -12.636 1.368 7.340 1.00 93.62 94 TRP A O 1
ATOM 748 N N . ASN A 1 95 ? -14.439 0.012 7.230 1.00 88.81 95 ASN A N 1
ATOM 749 C CA . ASN A 1 95 ? -15.308 0.931 6.493 1.00 88.81 95 ASN A CA 1
ATOM 750 C C . ASN A 1 95 ? -15.777 2.116 7.361 1.00 88.81 95 ASN A C 1
ATOM 752 O O . ASN A 1 95 ? -16.910 2.134 7.843 1.00 88.81 95 ASN A O 1
ATOM 756 N N . VAL A 1 96 ? -14.881 3.066 7.631 1.00 89.00 96 VAL A N 1
ATOM 757 C CA . VAL A 1 96 ? -15.151 4.225 8.504 1.00 89.00 96 VAL A CA 1
ATOM 758 C C . VAL A 1 96 ? -14.597 5.548 7.967 1.00 89.00 96 VAL A C 1
ATOM 760 O O . VAL A 1 96 ? -14.774 6.577 8.612 1.00 89.00 96 VAL A O 1
ATOM 763 N N . TYR A 1 97 ? -13.920 5.532 6.817 1.00 94.19 97 TYR A N 1
ATOM 764 C CA . TYR A 1 97 ? -13.258 6.708 6.248 1.00 94.19 97 TYR A CA 1
ATOM 765 C C . TYR A 1 97 ? -14.070 7.315 5.102 1.00 94.19 97 TYR A C 1
ATOM 767 O O . TYR A 1 97 ? -14.617 6.584 4.271 1.00 94.19 97 TYR A O 1
ATOM 775 N N . THR A 1 98 ? -14.131 8.649 5.047 1.00 95.81 98 THR A N 1
ATOM 776 C CA . THR A 1 98 ? -14.819 9.383 3.974 1.00 95.81 98 THR A CA 1
ATOM 777 C C . THR A 1 98 ? -14.062 9.268 2.653 1.00 95.81 98 THR A C 1
ATOM 779 O O . THR A 1 98 ? -12.888 8.889 2.620 1.00 95.81 98 THR A O 1
ATOM 782 N N . GLN A 1 99 ? -14.724 9.615 1.547 1.00 96.50 99 GLN A N 1
ATOM 783 C CA . GLN A 1 99 ? -14.054 9.659 0.250 1.00 96.50 99 GLN A CA 1
ATOM 784 C C . GLN A 1 99 ? -12.908 10.679 0.247 1.00 96.50 99 GLN A C 1
ATOM 786 O O . GLN A 1 99 ? -11.827 10.348 -0.221 1.00 96.50 99 GLN A O 1
ATOM 791 N N . GLU A 1 100 ? -13.082 11.859 0.858 1.00 97.56 100 GLU A N 1
ATOM 792 C CA . GLU A 1 100 ? -12.008 12.863 0.914 1.00 97.56 100 GLU A CA 1
ATOM 793 C C . GLU A 1 100 ? -10.777 12.342 1.667 1.00 97.56 100 GLU A C 1
ATOM 795 O O . GLU A 1 100 ? -9.642 12.584 1.258 1.00 97.56 100 GLU A O 1
ATOM 800 N N . GLN A 1 101 ? -10.986 11.582 2.749 1.00 97.44 101 GLN A N 1
ATOM 801 C CA . GLN A 1 101 ? -9.891 10.942 3.479 1.00 97.44 101 GLN A CA 1
ATOM 802 C C . GLN A 1 101 ? -9.185 9.886 2.624 1.00 97.44 101 GLN A C 1
ATOM 804 O O . GLN A 1 101 ? -7.958 9.816 2.638 1.00 97.44 101 GLN A O 1
ATOM 809 N N . LYS A 1 102 ? -9.939 9.079 1.868 1.00 97.94 102 LYS A N 1
ATOM 810 C CA . LYS A 1 102 ? -9.371 8.075 0.956 1.00 97.94 102 LYS A CA 1
ATOM 811 C C . LYS A 1 102 ? -8.578 8.733 -0.169 1.00 97.94 102 LYS A C 1
ATOM 813 O O . LYS A 1 102 ? -7.462 8.300 -0.432 1.00 97.94 102 LYS A O 1
ATOM 818 N N . ASP A 1 103 ? -9.093 9.804 -0.766 1.00 98.31 103 ASP A N 1
ATOM 819 C CA . ASP A 1 103 ? -8.415 10.543 -1.835 1.00 98.31 103 ASP A CA 1
ATOM 820 C C . ASP A 1 103 ? -7.103 11.163 -1.341 1.00 98.31 103 ASP A C 1
ATOM 822 O O . ASP A 1 103 ? -6.056 11.027 -1.981 1.00 98.31 103 ASP A O 1
ATOM 826 N N . ALA A 1 104 ? -7.128 11.786 -0.159 1.00 98.31 104 ALA A N 1
ATOM 827 C CA . ALA A 1 104 ? -5.925 12.312 0.476 1.00 98.31 104 ALA A CA 1
ATOM 828 C C . ALA A 1 104 ? -4.911 11.197 0.784 1.00 98.31 104 ALA A C 1
ATOM 830 O O . ALA A 1 104 ? -3.709 11.377 0.592 1.00 98.31 104 ALA A O 1
ATOM 831 N N . TRP A 1 105 ? -5.386 10.023 1.204 1.00 98.00 105 TRP A N 1
ATOM 832 C CA . TRP A 1 105 ? -4.522 8.892 1.534 1.00 98.00 105 TRP A CA 1
ATOM 833 C C . TRP A 1 105 ? -3.864 8.284 0.297 1.00 98.00 105 TRP A C 1
ATOM 835 O O . TRP A 1 105 ? -2.655 8.054 0.298 1.00 98.00 105 TRP A O 1
ATOM 845 N N . VAL A 1 106 ? -4.633 8.098 -0.780 1.00 98.44 106 VAL A N 1
ATOM 846 C CA . VAL A 1 106 ? -4.131 7.671 -2.093 1.00 98.44 106 VAL A CA 1
ATOM 847 C C . VAL A 1 106 ? -3.063 8.641 -2.590 1.00 98.44 106 VAL A C 1
ATOM 849 O O . VAL A 1 106 ? -1.993 8.206 -3.020 1.00 98.44 106 VAL A O 1
ATOM 852 N N . ARG A 1 107 ? -3.307 9.952 -2.479 1.00 98.25 107 ARG A N 1
ATOM 853 C CA . ARG A 1 107 ? -2.338 10.984 -2.863 1.00 98.25 107 ARG A CA 1
ATOM 854 C C . ARG A 1 107 ? -1.040 10.880 -2.061 1.00 98.25 107 ARG A C 1
ATOM 856 O O . ARG A 1 107 ? 0.029 10.830 -2.663 1.00 98.25 107 ARG A O 1
ATOM 863 N N . GLU A 1 108 ? -1.118 10.829 -0.733 1.00 98.25 108 GLU A N 1
ATOM 864 C CA . GLU A 1 108 ? 0.066 10.764 0.136 1.00 98.25 108 GLU A CA 1
ATOM 865 C C . GLU A 1 108 ? 0.913 9.513 -0.113 1.00 98.25 108 GLU A C 1
ATOM 867 O O . GLU A 1 108 ? 2.140 9.590 -0.178 1.00 98.25 108 GLU A O 1
ATOM 872 N N . LEU A 1 109 ? 0.270 8.359 -0.301 1.00 98.38 109 LEU A N 1
ATOM 873 C CA . LEU A 1 109 ? 0.976 7.115 -0.598 1.00 98.38 109 LEU A CA 1
ATOM 874 C C . LEU A 1 109 ? 1.591 7.117 -2.001 1.00 98.38 109 LEU A C 1
ATOM 876 O O . LEU A 1 109 ? 2.700 6.614 -2.170 1.00 98.38 109 LEU A O 1
ATOM 880 N N . THR A 1 110 ? 0.920 7.721 -2.985 1.00 97.88 110 THR A N 1
ATOM 881 C CA . THR A 1 110 ? 1.467 7.883 -4.342 1.00 97.88 110 THR A CA 1
ATOM 882 C C . THR A 1 110 ? 2.734 8.734 -4.326 1.00 97.88 110 THR A C 1
ATOM 884 O O . THR A 1 110 ? 3.753 8.335 -4.889 1.00 97.88 110 THR A O 1
ATOM 887 N N . LEU A 1 111 ? 2.707 9.868 -3.616 1.00 97.31 111 LEU A N 1
ATOM 888 C CA . LEU A 1 111 ? 3.886 10.721 -3.439 1.00 97.31 111 LEU A CA 1
ATOM 889 C C . LEU A 1 111 ? 5.024 9.960 -2.752 1.00 97.31 111 LEU A C 1
ATOM 891 O O . LEU A 1 111 ? 6.156 9.985 -3.228 1.00 97.31 111 LEU A O 1
ATOM 895 N N . LEU A 1 112 ? 4.715 9.209 -1.691 1.00 97.50 112 LEU A N 1
ATOM 896 C CA . LEU A 1 112 ? 5.709 8.414 -0.978 1.00 97.50 112 LEU A CA 1
ATOM 897 C C . LEU A 1 112 ? 6.375 7.345 -1.866 1.00 97.50 112 LEU A C 1
ATOM 899 O O . LEU A 1 112 ? 7.579 7.118 -1.735 1.00 97.50 112 LEU A O 1
ATOM 903 N N . CYS A 1 113 ? 5.628 6.702 -2.770 1.00 95.69 113 CYS A N 1
ATOM 904 C CA . CYS A 1 113 ? 6.185 5.728 -3.719 1.00 95.69 113 CYS A CA 1
ATOM 905 C C . CYS A 1 113 ? 7.163 6.387 -4.698 1.00 95.69 113 CYS A C 1
ATOM 907 O O . CYS A 1 113 ? 8.240 5.843 -4.950 1.00 95.69 113 CYS A O 1
ATOM 909 N N . GLY A 1 114 ? 6.827 7.577 -5.199 1.00 93.31 114 GLY A N 1
ATOM 910 C CA . GLY A 1 114 ? 7.732 8.369 -6.033 1.00 93.31 114 GLY A CA 1
ATOM 911 C C . GLY A 1 114 ? 9.004 8.770 -5.285 1.00 93.31 114 GLY A C 1
ATOM 912 O O . GLY A 1 114 ? 10.104 8.526 -5.770 1.00 93.31 114 GLY A O 1
ATOM 913 N N . GLU A 1 115 ? 8.863 9.309 -4.072 1.00 93.94 115 GLU A N 1
ATOM 914 C CA . GLU A 1 115 ? 9.991 9.754 -3.241 1.00 93.94 115 GLU A CA 1
ATOM 915 C C . GLU A 1 115 ? 10.931 8.609 -2.835 1.00 93.94 115 GLU A C 1
ATOM 917 O O . GLU A 1 115 ? 12.143 8.800 -2.768 1.00 93.94 115 GLU A O 1
ATOM 922 N N . THR A 1 116 ? 10.381 7.429 -2.533 1.00 93.69 116 THR A N 1
ATOM 923 C CA . THR A 1 116 ? 11.151 6.346 -1.898 1.00 93.69 116 THR A CA 1
ATOM 924 C C . THR A 1 116 ? 11.620 5.289 -2.889 1.00 93.69 116 THR A C 1
ATOM 926 O O . THR A 1 116 ? 12.721 4.759 -2.759 1.00 93.69 116 THR A O 1
ATOM 929 N N . PHE A 1 117 ? 10.781 4.953 -3.866 1.00 91.94 117 PHE A N 1
ATOM 930 C CA . PHE A 1 117 ? 11.034 3.868 -4.813 1.00 91.94 117 PHE A CA 1
ATOM 931 C C . PHE A 1 117 ? 11.288 4.361 -6.237 1.00 91.94 117 PHE A C 1
ATOM 933 O O . PHE A 1 117 ? 11.498 3.526 -7.115 1.00 91.94 117 PHE A O 1
ATOM 940 N N . GLY A 1 118 ? 11.207 5.673 -6.489 1.00 89.75 118 GLY A N 1
ATOM 941 C CA . GLY A 1 118 ? 11.270 6.227 -7.842 1.00 89.75 118 GLY A CA 1
ATOM 942 C C . GLY A 1 118 ? 10.094 5.793 -8.720 1.00 89.75 118 GLY A C 1
ATOM 943 O O . GLY A 1 118 ? 10.190 5.849 -9.939 1.00 89.75 118 GLY A O 1
ATOM 944 N N . THR A 1 119 ? 8.990 5.316 -8.127 1.00 91.25 119 THR A N 1
ATOM 945 C CA . THR A 1 119 ? 7.837 4.846 -8.907 1.00 91.25 119 THR A CA 1
ATOM 946 C C . THR A 1 119 ? 7.114 6.045 -9.524 1.00 91.25 119 THR A C 1
ATOM 948 O O . THR A 1 119 ? 6.655 6.913 -8.776 1.00 91.25 119 THR A O 1
ATOM 951 N N . PRO A 1 120 ? 6.955 6.109 -10.858 1.00 88.88 120 PRO A N 1
ATOM 952 C CA . PRO A 1 120 ? 6.138 7.137 -11.489 1.00 88.88 120 PRO A CA 1
ATOM 953 C C . PRO A 1 120 ? 4.690 7.112 -10.977 1.00 88.88 120 PRO A C 1
ATOM 955 O O . PRO A 1 120 ? 4.142 6.052 -10.658 1.00 88.88 120 PRO A O 1
ATOM 958 N N . ALA A 1 121 ? 4.040 8.276 -10.911 1.00 90.25 121 ALA A N 1
ATOM 959 C CA . ALA A 1 121 ? 2.681 8.381 -10.374 1.00 90.25 121 ALA A CA 1
ATOM 960 C C . ALA A 1 121 ? 1.664 7.541 -11.172 1.00 90.25 121 ALA A C 1
ATOM 962 O O . ALA A 1 121 ? 0.825 6.867 -10.583 1.00 90.25 121 ALA A O 1
ATOM 963 N N . ASP A 1 122 ? 1.788 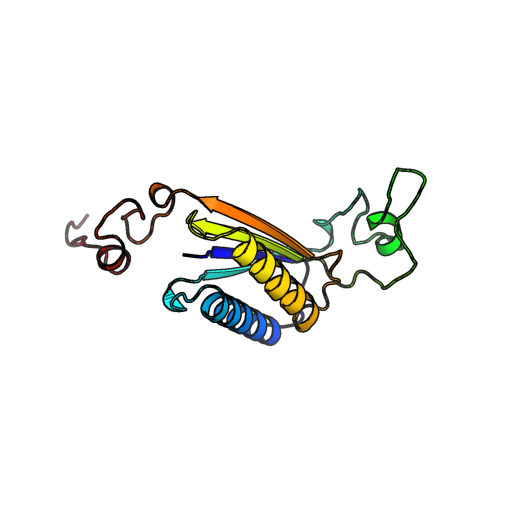7.504 -12.502 1.00 86.50 122 ASP A N 1
ATOM 964 C CA . ASP A 1 122 ? 0.966 6.684 -13.411 1.00 86.50 122 ASP A CA 1
ATOM 965 C C . ASP A 1 122 ? 1.262 5.170 -13.317 1.00 86.50 122 ASP A C 1
ATOM 967 O O . ASP A 1 122 ? 0.559 4.339 -13.902 1.00 86.50 122 ASP A O 1
ATOM 971 N N . SER A 1 123 ? 2.312 4.805 -12.582 1.00 90.62 123 SER A N 1
ATOM 972 C CA . SER A 1 123 ? 2.794 3.443 -12.336 1.00 90.62 123 SER A CA 1
ATOM 973 C C . SER A 1 123 ? 2.601 3.013 -10.874 1.00 90.62 123 SER A C 1
ATOM 975 O O . SER A 1 123 ? 3.067 1.947 -10.467 1.00 90.62 123 SER A O 1
ATOM 977 N N . THR A 1 124 ? 1.872 3.823 -10.098 1.00 94.44 124 THR A N 1
ATOM 978 C CA . THR A 1 124 ? 1.443 3.519 -8.732 1.00 94.44 124 THR A CA 1
ATOM 979 C C . THR A 1 124 ? -0.060 3.247 -8.704 1.00 94.44 124 THR A C 1
ATOM 981 O O . THR A 1 124 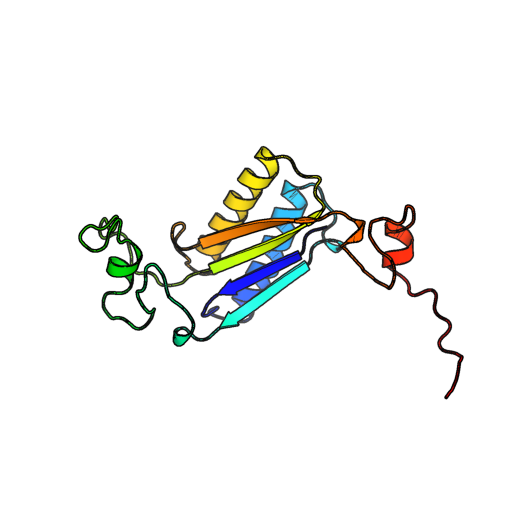? -0.866 4.129 -8.987 1.00 94.44 124 THR A O 1
ATOM 984 N N . LEU A 1 125 ? -0.455 2.029 -8.336 1.00 96.81 125 LEU A N 1
ATOM 985 C CA . LEU A 1 125 ? -1.856 1.649 -8.144 1.00 96.81 125 LEU A CA 1
ATOM 986 C C . LEU A 1 125 ? -2.155 1.521 -6.650 1.00 96.81 125 LEU A C 1
ATOM 988 O O . LEU A 1 125 ? -1.505 0.745 -5.957 1.00 96.81 125 LEU A O 1
ATOM 992 N N . ILE A 1 126 ? -3.173 2.225 -6.155 1.00 98.31 126 ILE A N 1
ATOM 993 C CA . ILE A 1 126 ? -3.643 2.098 -4.770 1.00 98.31 126 ILE A CA 1
ATOM 994 C C . ILE A 1 126 ? -5.063 1.526 -4.772 1.00 98.31 126 ILE A C 1
ATOM 996 O O . ILE A 1 126 ? -5.957 2.073 -5.415 1.00 98.31 126 ILE A O 1
ATOM 1000 N N . LEU A 1 127 ? -5.282 0.438 -4.036 1.00 98.44 127 LEU A N 1
ATOM 1001 C CA . LEU A 1 127 ? -6.574 -0.231 -3.891 1.00 98.44 127 LEU A CA 1
ATOM 1002 C C . LEU A 1 127 ? -7.030 -0.146 -2.434 1.00 98.44 127 LEU A C 1
ATOM 1004 O O . LEU A 1 127 ? -6.442 -0.790 -1.568 1.00 98.44 127 LEU A O 1
ATOM 1008 N N . VAL A 1 128 ? -8.090 0.615 -2.154 1.00 98.25 128 VAL A N 1
ATOM 1009 C CA . VAL A 1 128 ? -8.687 0.692 -0.809 1.00 98.25 128 VAL A CA 1
ATOM 1010 C C . VAL A 1 128 ? -9.837 -0.303 -0.701 1.00 98.25 128 VAL A C 1
ATOM 1012 O O . VAL A 1 128 ? -10.813 -0.215 -1.444 1.00 98.25 128 VAL A O 1
ATOM 1015 N N . ARG A 1 129 ? -9.726 -1.254 0.226 1.00 97.38 129 ARG A N 1
ATOM 1016 C CA . ARG A 1 129 ? -10.722 -2.295 0.491 1.00 97.38 129 ARG A CA 1
ATOM 1017 C C . ARG A 1 129 ? -11.370 -2.053 1.845 1.00 97.38 129 ARG A C 1
ATOM 1019 O O . ARG A 1 129 ? -10.794 -2.335 2.896 1.00 97.38 129 ARG A O 1
ATOM 1026 N N . ASP A 1 130 ? -12.591 -1.535 1.798 1.00 95.69 130 ASP A N 1
ATOM 1027 C CA . ASP A 1 130 ? -13.420 -1.346 2.979 1.00 95.69 130 ASP A CA 1
ATOM 1028 C C . ASP A 1 130 ? -13.967 -2.683 3.479 1.00 95.69 130 ASP A C 1
ATOM 1030 O O . ASP A 1 130 ? -14.634 -3.430 2.762 1.00 95.69 130 ASP A O 1
ATOM 1034 N N . MET A 1 131 ? -13.719 -2.969 4.750 1.00 94.31 131 MET A N 1
ATOM 1035 C CA . MET A 1 131 ? -14.138 -4.193 5.413 1.00 94.31 131 MET A CA 1
ATOM 1036 C C . MET A 1 131 ? -15.035 -3.875 6.606 1.00 94.31 131 MET A C 1
ATOM 1038 O O . MET A 1 131 ? -14.801 -2.929 7.364 1.00 94.31 131 MET A O 1
ATOM 1042 N N . ALA A 1 132 ? -16.054 -4.706 6.820 1.00 93.81 132 ALA A N 1
ATOM 1043 C CA . ALA A 1 132 ? -16.785 -4.697 8.080 1.00 93.81 132 ALA A CA 1
ATOM 1044 C C . ALA A 1 132 ? -15.831 -5.079 9.234 1.00 93.81 132 ALA A C 1
ATOM 1046 O O . ALA A 1 132 ? -15.051 -6.022 9.068 1.00 93.81 132 ALA A O 1
ATOM 1047 N N . PRO A 1 133 ? -15.905 -4.438 10.419 1.00 91.88 133 PRO A N 1
ATOM 1048 C CA . PRO A 1 133 ? -15.030 -4.766 11.551 1.00 91.88 133 PRO A CA 1
ATOM 1049 C C . PRO A 1 133 ? -15.060 -6.248 11.957 1.00 91.88 133 PRO A C 1
ATOM 1051 O O . PRO A 1 133 ? -14.052 -6.790 12.401 1.00 91.88 133 PRO A O 1
ATOM 1054 N N . GLY A 1 134 ? -16.190 -6.935 11.758 1.00 94.38 134 GLY A N 1
ATOM 1055 C CA . GLY A 1 134 ? -16.324 -8.376 12.003 1.00 94.38 134 GLY A CA 1
ATOM 1056 C C . GLY A 1 134 ? -15.427 -9.265 11.132 1.00 94.38 134 GLY A C 1
ATOM 1057 O O . GLY A 1 134 ? -15.113 -10.375 11.546 1.00 94.38 134 GLY A O 1
ATOM 1058 N N . ASN A 1 135 ? -14.952 -8.762 9.988 1.00 94.44 135 ASN A N 1
ATOM 1059 C CA . ASN A 1 135 ? -14.015 -9.460 9.100 1.00 94.44 135 ASN A CA 1
ATOM 1060 C C . ASN A 1 135 ? -12.546 -9.197 9.470 1.00 94.44 135 ASN A C 1
ATOM 1062 O O . ASN A 1 135 ? -11.642 -9.663 8.782 1.00 94.44 135 ASN A O 1
ATOM 1066 N N . TRP A 1 136 ? -12.300 -8.441 10.543 1.00 92.50 136 TRP A N 1
ATOM 1067 C CA . TRP A 1 136 ? -10.967 -8.116 11.029 1.00 92.50 136 TRP A CA 1
ATOM 1068 C C . TRP A 1 136 ? -10.720 -8.793 12.374 1.00 92.50 136 TRP A C 1
ATOM 1070 O O . TRP A 1 136 ? -11.260 -8.367 13.396 1.00 92.50 136 TRP A O 1
ATOM 1080 N N . GLY A 1 137 ? -9.900 -9.844 12.374 1.00 90.94 137 GLY A N 1
ATOM 1081 C CA . GLY A 1 137 ? -9.538 -10.609 13.565 1.00 90.94 137 GLY A CA 1
ATOM 1082 C C . GLY A 1 137 ? -8.136 -10.283 14.069 1.00 90.94 137 GLY A C 1
ATOM 1083 O O . GLY A 1 137 ? -7.191 -10.214 13.290 1.00 90.94 137 GLY A O 1
ATOM 1084 N N . GLN A 1 138 ? -7.980 -10.128 15.381 1.00 88.06 138 GLN A N 1
ATOM 1085 C CA . GLN A 1 138 ? -6.675 -10.045 16.031 1.00 88.06 138 GLN A CA 1
ATOM 1086 C C . GLN A 1 138 ? -6.769 -10.666 17.424 1.00 88.06 138 GLN A C 1
ATOM 1088 O O . GLN A 1 138 ? -7.696 -10.368 18.172 1.00 88.06 138 GLN A O 1
ATOM 1093 N N . THR A 1 139 ? -5.811 -11.528 17.778 1.00 86.69 139 THR A N 1
ATOM 1094 C CA . THR A 1 139 ? -5.745 -12.145 19.120 1.00 86.69 139 THR A CA 1
ATOM 1095 C C . THR A 1 139 ? -7.026 -12.926 19.470 1.00 86.69 139 THR A C 1
ATOM 1097 O O . THR A 1 139 ? -7.513 -12.903 20.593 1.00 86.69 139 THR A O 1
ATOM 1100 N N . GLY A 1 140 ? -7.614 -13.605 18.479 1.00 87.44 140 GLY A N 1
ATOM 1101 C CA . GLY A 1 140 ? -8.821 -14.422 18.665 1.00 87.44 140 GLY A CA 1
ATOM 1102 C C . GLY A 1 140 ? -10.138 -13.646 18.804 1.00 87.44 140 GLY A C 1
ATOM 1103 O O . GLY A 1 140 ? -11.178 -14.274 18.970 1.00 87.44 140 GLY A O 1
ATOM 1104 N N . VAL A 1 141 ? -10.130 -12.312 18.700 1.00 90.69 141 VAL A N 1
ATOM 1105 C CA . VAL A 1 141 ? -11.346 -11.481 18.698 1.00 90.69 141 VAL A CA 1
ATOM 1106 C C . VAL A 1 141 ? -11.490 -10.724 17.385 1.00 90.69 141 VAL A C 1
ATOM 1108 O O . VAL A 1 141 ? -10.493 -10.367 16.759 1.00 90.69 141 VAL A O 1
ATOM 1111 N N . THR A 1 142 ? -12.726 -10.458 16.963 1.00 93.19 142 THR A N 1
ATOM 1112 C CA . THR A 1 142 ? -13.003 -9.631 15.781 1.00 93.19 142 THR A CA 1
ATOM 1113 C C . THR A 1 142 ? -13.416 -8.219 16.167 1.00 93.19 142 THR A C 1
ATOM 1115 O O . THR A 1 142 ? -13.903 -7.982 17.276 1.00 93.19 142 THR A O 1
ATOM 1118 N N . GLY A 1 143 ? -13.274 -7.276 15.235 1.00 90.06 143 GLY A N 1
ATOM 1119 C CA . GLY A 1 143 ? -13.697 -5.885 15.412 1.00 90.06 143 GLY A CA 1
ATOM 1120 C C . GLY A 1 143 ? -15.199 -5.700 15.668 1.00 90.06 143 GLY A C 1
ATOM 1121 O O . GLY A 1 143 ? -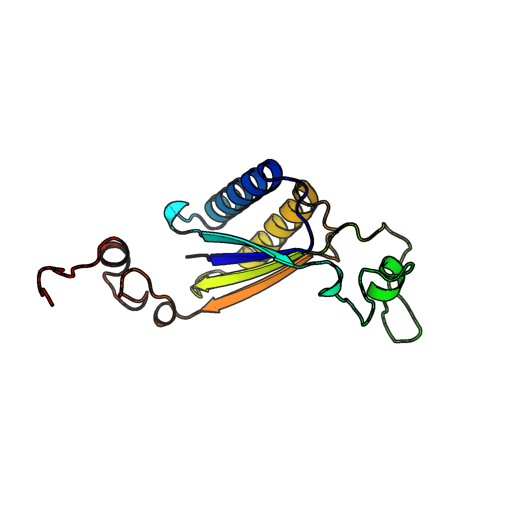15.613 -4.602 16.020 1.00 90.06 143 GLY A O 1
ATOM 1122 N N . ALA A 1 144 ? -16.017 -6.752 15.534 1.00 91.56 144 ALA A N 1
ATOM 1123 C CA . ALA A 1 144 ? -17.419 -6.742 15.956 1.00 91.56 144 ALA A CA 1
ATOM 1124 C C . ALA A 1 144 ? -17.590 -6.782 17.490 1.00 91.56 144 ALA A C 1
ATOM 1126 O O . ALA A 1 144 ? -18.665 -6.470 18.000 1.00 91.56 144 ALA A O 1
ATOM 1127 N N . SER A 1 145 ? -16.552 -7.160 18.241 1.00 90.19 145 SER A N 1
ATOM 1128 C CA . SER A 1 145 ? -16.588 -7.149 19.703 1.00 90.19 145 SER A CA 1
ATOM 1129 C C . SER A 1 145 ? -16.523 -5.722 20.249 1.00 90.19 145 SER A C 1
ATOM 1131 O O . SER A 1 145 ? -15.569 -4.989 19.988 1.00 90.19 145 SER A O 1
ATOM 1133 N N . ALA A 1 146 ? -17.462 -5.359 21.127 1.00 87.44 146 ALA A N 1
ATOM 1134 C CA . ALA A 1 146 ? -17.417 -4.093 21.868 1.00 87.44 146 ALA A CA 1
ATOM 1135 C C . ALA A 1 146 ? -16.153 -3.950 22.746 1.00 87.44 146 ALA A C 1
ATOM 1137 O O . ALA A 1 146 ? -15.766 -2.842 23.109 1.00 87.44 146 ALA A O 1
ATOM 1138 N N . LYS A 1 147 ? -15.489 -5.068 23.072 1.00 85.56 147 LYS A N 1
ATOM 1139 C CA . LYS A 1 147 ? -14.245 -5.116 23.855 1.00 85.56 147 LYS A CA 1
ATOM 1140 C C . LYS A 1 147 ? -12.993 -5.273 22.989 1.00 85.56 147 LYS A C 1
ATOM 1142 O O . LYS A 1 147 ? -11.908 -5.464 23.535 1.00 85.56 147 LYS A O 1
ATOM 1147 N N . PHE A 1 148 ? -13.106 -5.157 21.660 1.00 85.50 148 PHE A N 1
ATOM 1148 C CA . PHE A 1 148 ? -12.002 -5.413 20.731 1.00 85.50 148 PHE A CA 1
ATOM 1149 C C . PHE A 1 148 ? -10.712 -4.678 21.118 1.00 85.50 148 PHE A C 1
ATOM 1151 O O . PHE A 1 148 ? -9.654 -5.287 21.136 1.00 85.50 148 PHE A O 1
ATOM 1158 N N . LEU A 1 149 ? -10.779 -3.403 21.519 1.00 80.31 149 LEU A N 1
ATOM 1159 C CA . LEU A 1 149 ? -9.581 -2.638 21.900 1.00 80.31 149 LEU A CA 1
ATOM 1160 C C . LEU A 1 149 ? -8.806 -3.223 23.094 1.00 80.31 149 LEU A C 1
ATOM 1162 O O . LEU A 1 149 ? -7.583 -3.056 23.151 1.00 80.31 149 LEU A O 1
ATOM 1166 N N . ALA A 1 150 ? -9.502 -3.869 24.033 1.00 82.12 150 ALA A N 1
ATOM 1167 C CA . ALA A 1 150 ? -8.908 -4.504 25.205 1.00 82.12 150 ALA A CA 1
ATOM 1168 C C . ALA A 1 150 ? -8.426 -5.925 24.879 1.00 82.12 150 ALA A C 1
ATOM 1170 O O . ALA A 1 150 ? -7.277 -6.272 25.159 1.00 82.12 150 ALA A O 1
ATOM 1171 N N . ASP A 1 151 ? -9.281 -6.717 24.234 1.00 83.69 151 ASP A N 1
ATOM 1172 C CA . ASP A 1 151 ? -9.036 -8.143 24.010 1.00 83.69 151 ASP A CA 1
ATOM 1173 C C . ASP A 1 151 ? -8.106 -8.404 22.817 1.00 83.69 151 ASP A C 1
ATOM 1175 O O . ASP A 1 151 ? -7.367 -9.384 22.811 1.00 83.69 151 ASP A O 1
ATOM 1179 N N . SER A 1 152 ? -8.005 -7.479 21.852 1.00 76.44 152 SER A N 1
ATOM 1180 C CA . SER A 1 152 ? -7.089 -7.625 20.711 1.00 76.44 152 SER A CA 1
ATOM 1181 C C . SER A 1 152 ? -5.606 -7.585 21.112 1.00 76.44 152 SER A C 1
ATOM 1183 O O . SER A 1 152 ? -4.741 -7.701 20.245 1.00 76.44 152 SER A O 1
ATOM 1185 N N . ARG A 1 153 ? -5.284 -7.355 22.393 1.00 78.19 153 ARG A N 1
ATOM 1186 C CA . ARG A 1 153 ? -3.914 -7.207 22.913 1.00 78.19 153 ARG A CA 1
ATOM 1187 C C . ARG A 1 153 ? -3.454 -8.386 23.778 1.00 78.19 153 ARG A C 1
ATOM 1189 O O . ARG A 1 153 ? -2.264 -8.465 24.071 1.00 78.19 153 ARG A O 1
ATOM 1196 N N . ARG A 1 154 ? -4.357 -9.266 24.227 1.00 74.25 154 ARG A N 1
ATOM 1197 C CA . ARG A 1 154 ? -4.035 -10.403 25.107 1.00 74.25 154 ARG A CA 1
ATOM 1198 C C . ARG A 1 154 ? -4.903 -11.610 24.765 1.00 74.25 154 ARG A C 1
ATOM 1200 O O . ARG A 1 154 ? -6.122 -11.512 24.789 1.00 74.25 154 ARG A O 1
ATOM 1207 N N . LEU A 1 155 ? -4.272 -12.750 24.484 1.00 62.59 155 LEU A N 1
ATOM 1208 C CA . LEU A 1 155 ? -4.977 -14.029 24.441 1.00 62.59 155 LEU A CA 1
ATOM 1209 C C . LEU A 1 155 ? -5.346 -14.388 25.882 1.00 62.59 155 LEU A C 1
ATOM 1211 O O . LEU A 1 155 ? -4.461 -14.662 26.690 1.00 62.59 155 LEU A O 1
ATOM 1215 N N . HIS A 1 156 ? -6.638 -14.396 26.211 1.00 62.91 156 HIS A N 1
ATOM 1216 C CA . HIS A 1 156 ? -7.135 -14.929 27.487 1.00 62.91 156 HIS A CA 1
ATOM 1217 C C . HIS A 1 156 ? -7.200 -16.462 27.427 1.00 62.91 156 HIS A C 1
ATOM 1219 O O . HIS A 1 156 ? -8.251 -17.058 27.642 1.00 62.91 156 HIS A O 1
ATOM 1225 N N . VAL A 1 157 ? -6.092 -17.098 27.045 1.00 60.66 157 VAL A N 1
ATOM 1226 C CA . VAL A 1 157 ? -5.986 -18.555 26.942 1.00 60.66 157 VAL A CA 1
ATOM 1227 C C . VAL A 1 157 ? -4.959 -19.020 27.957 1.00 60.66 157 VAL A C 1
ATOM 1229 O O . VAL A 1 157 ? -3.798 -18.615 27.913 1.00 60.66 157 VAL A O 1
ATOM 1232 N N . ASP A 1 158 ? -5.402 -19.868 28.877 1.00 55.34 158 ASP A N 1
ATOM 1233 C CA . ASP A 1 158 ? -4.517 -20.584 29.779 1.00 55.34 158 ASP A CA 1
ATOM 1234 C C . ASP A 1 158 ? -3.907 -21.766 29.009 1.00 55.34 158 ASP A C 1
ATOM 1236 O O . ASP A 1 158 ? -4.587 -22.741 28.689 1.00 55.34 158 ASP A O 1
ATOM 1240 N N . PHE A 1 159 ? -2.624 -21.667 28.658 1.00 61.00 159 PHE A N 1
ATOM 1241 C CA . PHE A 1 159 ? -1.890 -22.726 27.950 1.00 61.00 159 PHE A CA 1
ATOM 1242 C C . PHE A 1 159 ? -1.590 -23.950 28.838 1.00 61.00 159 PHE A C 1
ATOM 1244 O O . PHE A 1 159 ? -0.817 -24.824 28.449 1.00 61.00 159 PHE A O 1
ATOM 1251 N N . SER A 1 160 ? -2.172 -24.035 30.038 1.00 54.91 160 SER A N 1
ATOM 1252 C CA . SER A 1 160 ? -1.949 -25.136 30.978 1.00 54.91 160 SER A CA 1
ATOM 1253 C C . SER A 1 160 ? -2.739 -26.419 30.685 1.00 54.91 160 SER A C 1
ATOM 1255 O O . SER A 1 160 ? -2.571 -27.404 31.410 1.00 54.91 160 SER A O 1
ATOM 1257 N N . VAL A 1 161 ? -3.493 -26.501 29.581 1.00 50.97 161 VAL A N 1
ATOM 1258 C CA . VAL A 1 161 ? -3.943 -27.801 29.053 1.00 50.97 161 VAL A CA 1
ATOM 1259 C C . VAL A 1 161 ? -2.769 -28.468 28.329 1.00 50.97 161 VAL A C 1
ATOM 1261 O O . VAL A 1 161 ? -2.579 -28.328 27.122 1.00 50.97 161 VAL A O 1
ATOM 1264 N N . LYS A 1 162 ? -1.939 -29.148 29.125 1.00 48.81 162 LYS A N 1
ATOM 1265 C CA . LYS A 1 162 ? -0.871 -30.048 28.677 1.00 48.81 162 LYS A CA 1
ATOM 1266 C C . LYS A 1 162 ? -1.435 -31.131 27.744 1.00 48.81 162 LYS A C 1
ATOM 1268 O O . LYS A 1 162 ? -2.488 -31.695 28.041 1.00 48.81 162 LYS A O 1
ATOM 1273 N N . MET A 1 163 ? -0.703 -31.410 26.659 1.00 45.22 163 MET A N 1
ATOM 1274 C CA . MET A 1 163 ? -0.759 -32.701 25.953 1.00 45.22 163 MET A CA 1
ATOM 1275 C C . MET A 1 163 ? -0.412 -33.852 26.897 1.00 45.22 163 MET A C 1
ATOM 1277 O O . MET A 1 163 ? 0.429 -33.627 27.803 1.00 45.22 163 MET A O 1
#

InterPro domains:
  IPR004370 4-oxalocrotonate tautomerase-like domain [PF01361] (2-60)
  IPR004370 4-oxalocrotonate tautomerase-like domain [PF01361] (88-141)
  IPR014347 Tautomerase/MIF superfamily [G3DSA:3.30.429.10] (1-61)
  IPR014347 Tautomerase/MIF superfamily [G3DSA:3.30.429.10] (86-146)
  IPR014347 Tautomerase/MIF superfamily [SSF55331] (2-65)
  IPR014347 Tautomerase/MIF superfamily [SSF55331] (80-143)

Foldseek 3Di:
DKEKEKEKADFPDPVLVVVLQVQLLVCLCVLVVHDSVPYHYHYDHDHQQVDAAQNAGSPDPCRQFNNQAPDPVRGPCPVPDDQQMAMEMEMEDAPDDDPVSVVVSLVSNLVSCCVRVVGDSVRYHYHYDHDHQQVDDALRDTRVDPCCVPNSVDNPDDPPPDD

Secondary structure (DSSP, 8-state):
--EEEEEES--S-HHHHHHHHHHHHHHHHHHHT--GGG-EEEEEE--GGG-EETTEETTSTTHHHHTTEEETTEE---S-------EEEEEEEES---HHHHHHHHHHHHHHHHHHH---GGGEEEEEEEE-GGG-EETTEETTSTTHHHHTT-----TT---

pLDDT: mean 87.88, std 12.36, range [45.22, 98.62]

Radius of gyration: 19.46 Å; chains: 1; bounding box: 36×46×63 Å

Sequence (163 aa):
MPFLSVDTWSVPSVEVKKQFLYAATRRTSELLNIPPDKIQVLIRESAPENWSKAGAHVTDADFAAKTRLTDWNTSYDDGSSPIENMTIITIDVWNVYTQEQKDAWVRELTLLCGETFGTPADSTLILVRDMAPGNWGQTGVTGASAKFLADSRRLHVDFSVKM